Protein AF-A0A955WCM6-F1 (afdb_monomer_lite)

Radius of gyration: 16.28 Å; chains: 1; bounding box: 34×51×34 Å

Foldseek 3Di:
DKDWDAWAADPVLATFQWTFIWDWDDDPDDTDTDGDQTADGHPARFHPWDWDQLEVQKIKIAWGAGSVRHIDQWIKIWGVPDPNTYIGIDPGFDQDDWDPWRRSDQFWTWIDHNVGIDIDGHPDDDD

Structure (mmCIF, N/CA/C/O backbone):
data_AF-A0A955WCM6-F1
#
_entry.id   AF-A0A955WCM6-F1
#
loop_
_atom_site.group_PDB
_atom_site.id
_atom_site.type_symbol
_atom_site.label_atom_id
_atom_site.label_alt_id
_atom_site.label_comp_id
_atom_site.label_asym_id
_atom_site.label_entity_id
_atom_site.label_seq_id
_atom_site.pdbx_PDB_ins_code
_atom_site.Cartn_x
_atom_site.Cartn_y
_atom_site.Cartn_z
_atom_site.occupancy
_atom_site.B_iso_or_equiv
_atom_site.auth_seq_id
_atom_site.auth_comp_id
_atom_site.auth_asym_id
_atom_site.auth_atom_id
_atom_site.pdbx_PDB_model_num
ATOM 1 N N . GLY A 1 1 ? -15.019 10.119 11.088 1.00 73.50 1 GLY A N 1
ATOM 2 C CA . GLY A 1 1 ? -14.589 9.194 10.018 1.00 73.50 1 GLY A CA 1
ATOM 3 C C . GLY A 1 1 ? -13.112 8.897 10.168 1.00 73.50 1 GLY A C 1
ATOM 4 O O . GLY A 1 1 ? -12.436 9.623 10.884 1.00 73.50 1 GLY A O 1
ATOM 5 N N . GLU A 1 2 ? -12.604 7.859 9.521 1.00 78.25 2 GLU A N 1
ATOM 6 C CA . GLU A 1 2 ? -11.177 7.527 9.531 1.00 78.25 2 GLU A CA 1
ATOM 7 C C . GLU A 1 2 ? -10.662 7.437 8.098 1.00 78.25 2 GLU A C 1
ATOM 9 O O . GLU A 1 2 ? -11.358 6.934 7.219 1.00 78.25 2 GLU A O 1
ATOM 14 N N . LEU A 1 3 ? -9.459 7.953 7.876 1.00 81.81 3 LEU A N 1
ATOM 15 C CA . LEU A 1 3 ? -8.752 7.878 6.611 1.00 81.81 3 LEU A CA 1
ATOM 16 C C . LEU A 1 3 ? -7.410 7.183 6.837 1.00 81.81 3 LEU A C 1
ATOM 18 O O . LEU A 1 3 ? -6.661 7.549 7.742 1.00 81.81 3 LEU A O 1
ATOM 22 N N . LEU A 1 4 ? -7.099 6.217 5.979 1.00 84.44 4 LEU A N 1
ATOM 23 C CA . LEU A 1 4 ? -5.765 5.647 5.864 1.00 84.44 4 LEU A CA 1
ATOM 24 C C . LEU A 1 4 ? -5.074 6.288 4.657 1.00 84.44 4 LEU A C 1
ATOM 26 O O . LEU A 1 4 ? -5.586 6.237 3.539 1.00 84.44 4 LEU A O 1
ATOM 30 N N . VAL A 1 5 ? -3.931 6.919 4.890 1.00 88.19 5 VAL A N 1
ATOM 31 C CA . VAL A 1 5 ? -3.096 7.554 3.865 1.00 88.19 5 VAL A CA 1
ATOM 32 C C . VAL A 1 5 ? -1.835 6.717 3.717 1.00 88.19 5 VAL A C 1
ATOM 34 O O . VAL A 1 5 ? -1.181 6.430 4.712 1.00 88.19 5 VAL A O 1
ATOM 37 N N . ILE A 1 6 ? -1.501 6.300 2.497 1.00 90.12 6 ILE A N 1
ATOM 38 C CA . ILE A 1 6 ? -0.387 5.381 2.246 1.00 90.12 6 ILE A CA 1
ATOM 39 C C . ILE A 1 6 ? 0.519 5.943 1.154 1.00 90.12 6 ILE A C 1
ATOM 41 O O . ILE A 1 6 ? 0.068 6.206 0.038 1.00 90.12 6 ILE A O 1
ATOM 45 N N . GLY A 1 7 ? 1.803 6.081 1.474 1.00 92.06 7 GLY A N 1
ATOM 46 C CA . GLY A 1 7 ? 2.833 6.604 0.590 1.00 92.06 7 GLY A CA 1
ATOM 47 C C . GLY A 1 7 ? 2.524 8.016 0.096 1.00 92.06 7 GLY A C 1
ATOM 48 O O . GLY A 1 7 ? 2.120 8.896 0.856 1.00 92.06 7 GLY A O 1
ATOM 49 N N . GLY A 1 8 ? 2.724 8.239 -1.200 1.00 92.44 8 GLY A N 1
ATOM 50 C CA . GLY A 1 8 ? 2.498 9.521 -1.852 1.00 92.44 8 GLY A CA 1
ATOM 51 C C . GLY A 1 8 ? 3.770 10.352 -1.964 1.00 92.44 8 GLY A C 1
ATOM 52 O O . GLY 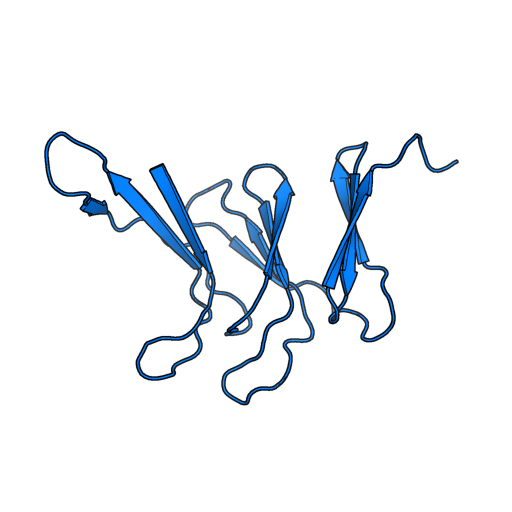A 1 8 ? 4.887 9.837 -1.924 1.00 92.44 8 GLY A O 1
ATOM 53 N N . ARG A 1 9 ? 3.594 11.655 -2.174 1.00 93.81 9 ARG A N 1
ATOM 54 C CA . ARG A 1 9 ? 4.683 12.608 -2.373 1.00 93.81 9 ARG A CA 1
ATOM 55 C C . ARG A 1 9 ? 4.367 13.903 -1.641 1.00 93.81 9 ARG A C 1
ATOM 57 O O . ARG A 1 9 ? 3.267 14.434 -1.775 1.00 93.81 9 ARG A O 1
ATOM 64 N N . THR A 1 10 ? 5.329 14.414 -0.881 1.00 93.12 10 THR A N 1
ATOM 65 C CA . THR A 1 10 ? 5.208 15.726 -0.237 1.00 93.12 10 THR A CA 1
ATOM 66 C C . THR A 1 10 ? 5.231 16.842 -1.281 1.00 93.12 10 THR A C 1
ATOM 68 O O . THR A 1 10 ? 5.721 16.660 -2.398 1.00 93.12 10 THR A O 1
ATOM 71 N N . GLN A 1 11 ? 4.777 18.040 -0.906 1.00 91.88 11 GLN A N 1
ATOM 72 C CA . GLN A 1 11 ? 4.894 19.222 -1.769 1.00 91.88 11 GLN A CA 1
ATOM 73 C C . GLN A 1 11 ? 6.355 19.507 -2.169 1.00 91.88 11 GLN A C 1
ATOM 75 O O . GLN A 1 11 ? 6.614 19.919 -3.295 1.00 91.88 11 GLN A O 1
ATOM 80 N N . GLY A 1 12 ? 7.312 19.214 -1.278 1.00 92.69 12 GLY A N 1
ATOM 81 C CA . GLY A 1 12 ? 8.753 19.327 -1.537 1.00 92.69 12 GLY A CA 1
ATOM 82 C C . GLY A 1 12 ? 9.338 18.218 -2.419 1.00 92.69 12 GLY A C 1
ATOM 83 O O . GLY A 1 12 ? 10.523 18.241 -2.728 1.00 92.69 12 GLY A O 1
ATOM 84 N N . GLY A 1 13 ? 8.530 17.243 -2.836 1.00 92.56 13 GLY A N 1
ATOM 85 C CA . GLY A 1 13 ? 8.927 16.209 -3.785 1.00 92.56 13 GLY A CA 1
ATOM 86 C C . GLY A 1 13 ? 9.454 14.910 -3.186 1.00 92.56 13 GLY A C 1
ATOM 87 O O . GLY A 1 13 ? 9.802 14.004 -3.940 1.00 92.56 13 GLY A O 1
ATOM 88 N N . VAL A 1 14 ? 9.463 14.786 -1.860 1.00 96.12 14 VAL A N 1
ATOM 89 C CA . VAL A 1 14 ? 9.876 13.556 -1.178 1.00 96.12 14 VAL A CA 1
ATOM 90 C C . VAL A 1 14 ? 8.789 12.506 -1.358 1.00 96.12 14 VAL A C 1
ATOM 92 O O . VAL A 1 14 ? 7.646 12.728 -0.959 1.00 96.12 14 VAL A O 1
ATOM 95 N N . VAL A 1 15 ? 9.140 11.375 -1.966 1.00 96.50 15 VAL A N 1
ATOM 96 C CA . VAL A 1 15 ? 8.259 10.206 -2.055 1.00 96.50 15 VAL A CA 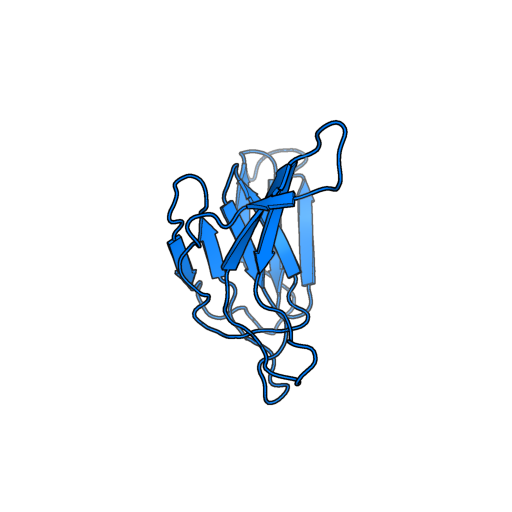1
ATOM 97 C C . VAL A 1 15 ? 8.278 9.478 -0.713 1.00 96.50 15 VAL A C 1
ATOM 99 O O . VAL A 1 15 ? 9.348 9.265 -0.150 1.00 96.50 15 VAL A O 1
ATOM 102 N N . LEU A 1 16 ? 7.100 9.126 -0.202 1.00 96.12 16 LEU A N 1
ATOM 103 C CA . LEU A 1 16 ? 6.914 8.597 1.148 1.00 96.12 16 LEU A CA 1
ATOM 104 C C . LEU A 1 16 ? 6.666 7.087 1.137 1.00 96.12 16 LEU A C 1
ATOM 106 O O . LEU A 1 16 ? 6.030 6.547 0.230 1.00 96.12 16 LEU A O 1
ATOM 110 N N . ASP A 1 17 ? 7.136 6.419 2.182 1.00 96.12 17 ASP A N 1
ATOM 111 C CA . ASP A 1 17 ? 6.783 5.056 2.593 1.00 96.12 17 ASP A CA 1
ATOM 112 C C . ASP A 1 17 ? 5.736 5.041 3.719 1.00 96.12 17 ASP A C 1
ATOM 114 O O . ASP A 1 17 ? 5.278 3.990 4.147 1.00 96.12 17 ASP A O 1
ATOM 118 N N . GLN A 1 18 ? 5.325 6.209 4.199 1.00 93.88 18 GLN A N 1
ATOM 119 C CA . GLN A 1 18 ? 4.480 6.329 5.374 1.00 93.88 18 GLN A CA 1
ATOM 120 C C . GLN A 1 18 ? 3.098 5.685 5.189 1.00 93.88 18 GLN A C 1
ATOM 122 O O . GLN A 1 18 ? 2.411 5.926 4.197 1.00 93.88 18 GLN A O 1
ATOM 127 N N . VAL A 1 19 ? 2.648 4.958 6.211 1.00 91.19 19 VAL A N 1
ATOM 128 C CA . VAL A 1 19 ? 1.243 4.595 6.413 1.00 91.19 19 VAL A CA 1
ATOM 129 C C . VAL A 1 19 ? 0.712 5.435 7.572 1.00 91.19 19 VAL A C 1
ATOM 131 O O . VAL A 1 19 ? 1.166 5.316 8.705 1.00 91.19 19 VAL A O 1
ATOM 134 N N . ALA A 1 20 ? -0.234 6.325 7.296 1.00 88.19 20 ALA A N 1
ATOM 135 C CA . ALA A 1 20 ? -0.784 7.269 8.256 1.00 88.19 20 ALA A CA 1
ATOM 136 C C . ALA A 1 20 ? -2.269 7.021 8.486 1.00 88.19 20 ALA A C 1
ATOM 138 O O . ALA A 1 20 ? -3.074 7.006 7.557 1.00 88.19 20 ALA A O 1
ATOM 139 N N . ARG A 1 21 ? -2.638 6.913 9.759 1.00 84.75 21 ARG A N 1
ATOM 140 C CA . ARG A 1 21 ? -4.029 6.900 10.194 1.00 84.75 21 ARG A CA 1
ATOM 141 C C . ARG A 1 21 ? -4.457 8.308 10.594 1.00 84.75 21 ARG A C 1
ATOM 143 O O . ARG A 1 21 ? -3.900 8.898 11.518 1.00 84.75 21 ARG A O 1
ATOM 150 N N . VAL A 1 22 ? -5.478 8.821 9.922 1.00 82.06 22 VAL A N 1
ATOM 151 C CA . VAL A 1 22 ? -6.051 10.149 10.134 1.00 82.06 22 VAL A CA 1
ATOM 152 C C . VAL A 1 22 ? -7.469 9.982 10.669 1.00 82.06 22 VAL A C 1
ATOM 154 O O . VAL A 1 22 ? -8.373 9.544 9.960 1.00 82.06 22 VAL A O 1
ATOM 157 N N . VAL A 1 23 ? -7.681 10.343 11.934 1.00 80.38 23 VAL A N 1
ATOM 158 C CA . VAL A 1 23 ? -9.020 10.341 12.535 1.00 80.38 23 VAL A CA 1
ATOM 159 C C . VAL A 1 23 ? -9.650 11.713 12.330 1.00 80.38 23 VAL A C 1
ATOM 161 O O . VAL A 1 23 ? -9.157 12.708 12.863 1.00 80.38 23 VAL A O 1
ATOM 164 N N . LEU A 1 24 ? -10.742 11.749 11.566 1.00 79.12 24 LEU A N 1
ATOM 165 C CA . LEU A 1 24 ? -11.551 12.935 11.306 1.00 79.12 24 LEU A CA 1
ATOM 166 C C . LEU A 1 24 ? -12.651 13.035 12.360 1.00 79.12 24 LEU A C 1
ATOM 168 O O . LEU A 1 24 ? -13.588 12.224 12.379 1.00 79.12 24 LEU A O 1
ATOM 172 N N . GLN A 1 25 ? -12.551 14.043 13.219 1.00 77.19 25 GLN A N 1
ATOM 173 C CA . GLN A 1 25 ? -13.605 14.380 14.167 1.00 77.19 25 GLN A CA 1
ATOM 174 C C . GLN A 1 25 ? -14.548 15.400 13.531 1.00 77.19 25 GLN A C 1
ATOM 176 O O . GLN A 1 25 ? -14.144 16.517 13.218 1.00 77.19 25 GLN A O 1
ATOM 181 N N . THR A 1 26 ? -15.804 15.009 13.333 1.00 67.31 26 THR A N 1
ATOM 182 C CA . THR A 1 26 ? -16.877 15.899 12.878 1.00 67.31 26 THR A CA 1
ATOM 183 C C . THR A 1 26 ? -17.754 16.241 14.079 1.00 67.31 26 THR A C 1
ATOM 185 O O . THR A 1 26 ? -18.621 15.456 14.457 1.00 67.31 26 THR A O 1
ATOM 188 N N . GLY A 1 27 ? -17.476 17.375 14.722 1.00 70.56 27 GLY A N 1
ATOM 189 C CA . GLY A 1 27 ? -18.353 17.997 15.721 1.00 70.56 27 GLY A CA 1
ATOM 190 C C . GLY A 1 27 ? -18.946 19.299 15.177 1.00 70.56 27 GLY A C 1
ATOM 191 O O . GLY A 1 27 ? -18.672 19.664 14.040 1.00 70.56 27 GLY A O 1
ATOM 192 N N . ALA A 1 28 ? -19.705 20.040 15.990 1.00 66.44 28 ALA A N 1
ATOM 193 C CA . ALA A 1 28 ? -20.278 21.347 15.623 1.00 66.44 28 ALA A CA 1
ATOM 194 C C . ALA A 1 28 ? -19.235 22.470 15.360 1.00 66.44 28 ALA A C 1
ATOM 196 O O . ALA A 1 28 ? -19.604 23.630 15.210 1.00 66.44 28 ALA A O 1
ATOM 197 N N . GLY A 1 29 ? -17.941 22.136 15.317 1.00 68.12 29 GLY A N 1
ATOM 198 C CA . GLY A 1 29 ? -16.827 23.028 14.990 1.00 68.12 29 GLY A CA 1
ATOM 199 C C . GLY A 1 29 ? -15.992 22.496 13.818 1.00 68.12 29 GLY A C 1
ATOM 200 O O . GLY A 1 29 ? -16.344 21.497 13.192 1.00 68.12 29 GLY A O 1
ATOM 201 N N . SER A 1 30 ? -14.875 23.164 13.517 1.00 67.88 30 SER A N 1
ATOM 202 C CA . SER A 1 30 ? -13.972 22.789 12.420 1.00 67.88 30 SER A CA 1
ATOM 203 C C . SER A 1 30 ? -13.511 21.326 12.522 1.00 67.88 30 SER A C 1
ATOM 205 O O . SER A 1 30 ? -13.198 20.870 13.626 1.00 67.88 30 SER A O 1
ATOM 207 N N . PRO A 1 31 ? -13.423 20.588 11.398 1.00 64.38 31 PRO A N 1
ATOM 208 C CA . PRO A 1 31 ? -12.928 19.218 11.408 1.00 64.38 31 PRO A CA 1
ATOM 209 C C . PRO A 1 31 ? -11.507 19.179 11.974 1.00 64.38 31 PRO A C 1
ATOM 211 O O . PRO A 1 31 ? -10.616 19.875 11.485 1.00 64.38 31 PRO A O 1
ATOM 214 N N . ALA A 1 32 ? -11.296 18.365 13.007 1.00 68.88 32 ALA A N 1
ATOM 215 C CA . ALA A 1 32 ? -9.989 18.188 13.627 1.00 68.88 32 ALA A CA 1
ATOM 216 C C . ALA A 1 32 ? -9.371 16.851 13.201 1.00 68.88 32 ALA A C 1
ATOM 218 O O . ALA A 1 32 ? -10.045 15.815 13.192 1.00 68.88 32 ALA A O 1
ATOM 219 N N . VAL A 1 33 ? -8.077 16.886 12.872 1.00 68.38 33 VAL A N 1
ATOM 220 C CA . VAL A 1 33 ? -7.248 15.696 12.663 1.00 68.38 33 VAL A CA 1
ATOM 221 C C . VAL A 1 33 ? -6.621 15.319 13.995 1.00 68.38 33 VAL A C 1
ATOM 223 O O . VAL A 1 33 ? -5.842 16.088 14.558 1.00 68.38 33 VAL A O 1
ATOM 226 N N . ARG A 1 34 ? -6.931 14.125 14.499 1.00 70.56 34 ARG A N 1
ATOM 227 C CA . ARG A 1 34 ? -6.232 13.564 15.659 1.00 70.56 34 ARG A CA 1
ATOM 228 C C . ARG A 1 34 ? -5.153 12.595 15.189 1.00 70.56 34 ARG A C 1
ATOM 230 O O . ARG A 1 34 ? -5.456 11.648 14.464 1.00 70.56 34 ARG A O 1
ATOM 237 N N . ALA A 1 35 ? -3.918 12.819 15.641 1.00 67.00 35 ALA A N 1
ATOM 238 C CA . ALA A 1 35 ? -2.825 11.874 15.450 1.00 67.00 35 ALA A CA 1
ATOM 239 C C . ALA A 1 35 ? -3.177 10.536 16.118 1.00 67.00 35 ALA A C 1
ATOM 241 O O . ALA A 1 35 ? -3.565 10.494 17.289 1.00 67.00 35 ALA A O 1
ATOM 242 N N . ALA A 1 36 ? -3.070 9.452 15.360 1.00 73.81 36 ALA A N 1
ATOM 243 C CA . ALA A 1 36 ? -3.257 8.090 15.837 1.00 73.81 36 ALA A CA 1
ATOM 244 C C . ALA A 1 36 ? -1.945 7.304 15.677 1.00 73.81 36 ALA A C 1
ATOM 246 O O . ALA A 1 36 ? -1.094 7.715 14.882 1.00 73.81 36 ALA A O 1
ATOM 247 N N . PRO A 1 37 ? -1.763 6.185 16.409 1.00 78.75 37 PRO A N 1
ATOM 248 C CA . PRO A 1 37 ? -0.641 5.288 16.164 1.00 78.75 37 PRO A CA 1
ATOM 249 C C . PRO A 1 37 ? -0.590 4.927 14.679 1.00 78.75 37 PRO A C 1
ATOM 251 O O . PRO A 1 37 ? -1.588 4.472 14.113 1.00 78.75 37 PRO A O 1
ATOM 254 N N . SER A 1 38 ? 0.550 5.200 14.052 1.00 83.12 38 SER A N 1
ATOM 255 C CA . SER A 1 38 ? 0.765 4.871 12.647 1.00 83.12 38 SER A CA 1
ATOM 256 C C . SER A 1 38 ? 1.138 3.393 12.542 1.00 83.12 38 SER A C 1
ATOM 258 O O . SER A 1 38 ? 1.884 2.908 13.398 1.00 83.12 38 SER A O 1
ATOM 260 N N . PRO A 1 39 ? 0.611 2.663 11.549 1.00 87.94 39 PRO A N 1
ATOM 261 C CA . PRO A 1 39 ? 1.155 1.366 11.177 1.00 87.94 39 PRO A CA 1
ATOM 262 C C . PRO A 1 39 ? 2.637 1.459 10.806 1.00 87.94 39 PRO A C 1
ATOM 264 O O . PRO A 1 39 ? 3.180 2.552 10.615 1.00 87.94 39 PRO A O 1
ATOM 267 N N . GLU A 1 40 ? 3.275 0.302 10.677 1.00 94.88 40 GLU A N 1
ATOM 268 C CA . GLU A 1 40 ? 4.606 0.208 10.083 1.00 94.88 40 GLU A CA 1
ATOM 269 C C . GLU A 1 40 ? 4.661 0.904 8.706 1.00 94.88 40 GLU A C 1
ATOM 271 O O . GLU A 1 40 ? 3.659 0.934 7.979 1.00 94.88 40 GLU A O 1
ATOM 276 N N . PRO A 1 41 ? 5.809 1.497 8.334 1.00 94.94 41 PRO A N 1
ATOM 277 C CA . PRO A 1 41 ? 5.984 2.055 7.003 1.00 94.94 41 PRO A CA 1
ATOM 278 C C . PRO A 1 41 ? 6.027 0.944 5.949 1.00 94.94 41 PRO A C 1
ATOM 280 O O . PRO A 1 41 ? 6.315 -0.218 6.231 1.00 94.94 41 PRO A O 1
ATOM 283 N N . LEU A 1 42 ? 5.786 1.332 4.703 1.00 94.25 42 LEU A N 1
ATOM 284 C CA . LEU A 1 42 ? 6.066 0.501 3.545 1.00 94.25 42 LEU A CA 1
ATOM 285 C C . LEU A 1 42 ? 7.563 0.174 3.461 1.00 94.25 42 LEU A C 1
ATOM 287 O O . LEU A 1 42 ? 8.428 0.986 3.776 1.00 94.25 42 LEU A O 1
ATOM 291 N N . PHE A 1 43 ? 7.882 -0.988 2.912 1.00 94.75 43 PHE A N 1
ATOM 292 C CA . PHE A 1 43 ? 9.240 -1.379 2.540 1.00 94.75 43 PHE A CA 1
ATOM 293 C C . PHE A 1 43 ? 9.773 -0.563 1.363 1.00 94.75 43 PHE A C 1
ATOM 295 O O . PHE A 1 43 ? 10.977 -0.541 1.104 1.00 94.75 43 PHE A O 1
ATOM 302 N N . SER A 1 44 ? 8.892 0.046 0.571 1.00 91.56 44 SER A N 1
ATOM 303 C CA . SER A 1 44 ? 9.281 0.880 -0.560 1.00 91.56 44 SER A CA 1
ATOM 304 C C . SER A 1 44 ? 8.429 2.135 -0.633 1.00 91.56 44 SER A C 1
ATOM 306 O O . SER A 1 44 ? 7.231 2.072 -0.927 1.00 91.56 44 SER A O 1
ATOM 308 N N . ALA A 1 45 ? 9.089 3.281 -0.446 1.00 95.50 45 ALA A N 1
ATOM 309 C CA . ALA A 1 45 ? 8.500 4.587 -0.688 1.00 95.50 45 ALA A CA 1
ATOM 310 C C . ALA A 1 45 ? 7.965 4.662 -2.120 1.00 95.50 45 ALA A C 1
ATOM 312 O O . ALA A 1 45 ? 8.684 4.374 -3.085 1.00 95.50 45 ALA A O 1
ATOM 313 N N . ARG A 1 46 ? 6.691 5.033 -2.261 1.00 95.25 46 ARG A N 1
ATOM 314 C CA . ARG A 1 46 ? 5.995 4.989 -3.548 1.00 95.25 46 ARG A CA 1
ATOM 315 C C . ARG A 1 46 ? 4.990 6.120 -3.707 1.00 95.25 46 ARG A C 1
ATOM 317 O O . ARG A 1 46 ? 4.207 6.410 -2.808 1.00 95.25 46 ARG A O 1
ATOM 324 N N . GLN A 1 47 ? 4.971 6.716 -4.894 1.00 93.69 47 GLN A N 1
ATOM 325 C CA . GLN A 1 47 ? 3.949 7.667 -5.338 1.00 93.69 47 GLN A CA 1
ATOM 326 C C . GLN A 1 47 ? 3.116 7.060 -6.470 1.00 93.69 47 GLN A C 1
ATOM 328 O O . GLN A 1 47 ? 3.595 6.194 -7.202 1.00 93.69 47 GLN A O 1
ATOM 333 N N . GLY A 1 48 ? 1.869 7.513 -6.623 1.00 89.38 48 GLY A N 1
ATOM 334 C CA . GLY A 1 48 ? 0.971 7.010 -7.672 1.00 89.38 48 GLY A CA 1
ATOM 335 C C . GLY A 1 48 ? 0.616 5.525 -7.528 1.00 89.38 48 GLY A C 1
ATOM 336 O O . GLY A 1 48 ? 0.224 4.888 -8.502 1.00 89.38 48 GLY A O 1
ATOM 337 N N . ALA A 1 49 ? 0.794 4.964 -6.330 1.00 88.19 49 ALA A N 1
ATOM 338 C CA . ALA A 1 49 ? 0.397 3.601 -6.023 1.00 88.19 49 ALA A CA 1
ATOM 339 C C . ALA A 1 49 ? -1.129 3.472 -5.982 1.00 88.19 49 ALA A C 1
ATOM 341 O O . ALA A 1 49 ? -1.858 4.453 -5.820 1.00 88.19 49 ALA A O 1
ATOM 342 N N . ARG A 1 50 ? -1.611 2.238 -6.103 1.00 86.12 50 ARG A N 1
ATOM 343 C CA . ARG A 1 50 ? -3.021 1.895 -5.923 1.00 86.12 50 ARG A CA 1
ATOM 344 C C . ARG A 1 50 ? -3.172 1.039 -4.671 1.00 86.12 50 ARG A C 1
ATOM 346 O O . ARG A 1 50 ? -2.267 0.284 -4.322 1.00 86.12 50 ARG A O 1
ATOM 353 N N . ALA A 1 51 ? -4.331 1.143 -4.031 1.00 82.75 51 ALA A N 1
ATOM 354 C CA . ALA A 1 51 ? -4.716 0.296 -2.913 1.00 82.75 51 ALA A CA 1
ATOM 355 C C . ALA A 1 51 ? -5.972 -0.494 -3.285 1.00 82.75 51 ALA A C 1
ATOM 357 O O . ALA A 1 51 ? -6.894 0.028 -3.913 1.00 82.75 51 ALA A O 1
ATOM 358 N N . SER A 1 52 ? -6.009 -1.768 -2.925 1.00 81.56 52 SER A N 1
ATOM 359 C CA . SER A 1 52 ? -7.187 -2.615 -3.073 1.00 81.56 52 SER A CA 1
ATOM 360 C C . SER A 1 52 ? -7.506 -3.267 -1.743 1.00 81.56 52 SER A C 1
ATOM 362 O O . SER A 1 52 ? -6.630 -3.820 -1.089 1.00 81.56 52 SER A O 1
ATOM 364 N N . TRP A 1 53 ? -8.770 -3.178 -1.345 1.00 79.00 53 TRP A N 1
ATOM 365 C CA . TRP A 1 53 ? -9.286 -3.896 -0.188 1.00 79.00 53 TRP A CA 1
ATOM 366 C C . TRP A 1 53 ? -9.274 -5.400 -0.482 1.00 79.00 53 TRP A C 1
ATOM 368 O O . TRP A 1 53 ? -9.797 -5.810 -1.526 1.00 79.00 53 TRP A O 1
ATOM 378 N N . VAL A 1 54 ? -8.626 -6.167 0.398 1.00 78.44 54 VAL A N 1
ATOM 379 C CA . VAL A 1 54 ? -8.493 -7.632 0.309 1.00 78.44 54 VAL A CA 1
ATOM 380 C C . VAL A 1 54 ? -9.419 -8.310 1.308 1.00 78.44 54 VAL A C 1
ATOM 382 O O . VAL A 1 54 ? -10.075 -9.274 0.958 1.00 78.44 54 VAL A O 1
ATOM 385 N N . ALA A 1 55 ? -9.469 -7.806 2.537 1.00 80.31 55 ALA A N 1
ATOM 386 C CA . ALA A 1 55 ? -10.359 -8.270 3.594 1.00 80.31 55 ALA A CA 1
ATOM 387 C C . ALA A 1 55 ? -10.535 -7.145 4.620 1.00 80.31 55 ALA A C 1
ATOM 389 O O . ALA A 1 55 ? -9.851 -6.120 4.545 1.00 80.31 55 ALA A O 1
ATOM 390 N N . ASP A 1 56 ? -11.419 -7.326 5.600 1.00 82.38 56 ASP A N 1
ATOM 391 C CA . ASP A 1 56 ? -11.634 -6.348 6.668 1.00 82.38 56 ASP A CA 1
ATOM 392 C C . ASP A 1 56 ? -10.315 -5.941 7.341 1.00 82.38 56 ASP A C 1
ATOM 394 O O . ASP A 1 56 ? -9.636 -6.747 7.974 1.00 82.38 56 ASP A O 1
ATOM 398 N N . GLY A 1 57 ? -9.940 -4.669 7.175 1.00 85.62 57 GLY A N 1
ATOM 399 C CA . GLY A 1 57 ? -8.697 -4.112 7.709 1.00 85.62 57 GLY A CA 1
ATOM 400 C C . GLY A 1 57 ? -7.414 -4.543 6.990 1.00 85.62 57 GLY A C 1
ATOM 401 O O . GLY A 1 57 ? -6.342 -4.199 7.473 1.00 85.62 57 GLY A O 1
ATOM 402 N N . ILE A 1 58 ? -7.485 -5.243 5.853 1.00 88.12 58 ILE A N 1
ATOM 403 C CA . ILE A 1 58 ? -6.318 -5.664 5.064 1.00 88.12 58 ILE A CA 1
ATOM 404 C C . ILE A 1 58 ? -6.379 -5.062 3.658 1.00 88.12 58 ILE A C 1
ATOM 406 O O . ILE A 1 58 ? -7.330 -5.272 2.897 1.00 88.12 58 ILE A O 1
ATOM 410 N N . TYR A 1 59 ? -5.319 -4.348 3.288 1.00 87.25 59 TYR A N 1
ATOM 411 C CA . TYR A 1 59 ? -5.188 -3.678 1.999 1.00 87.25 59 TYR A CA 1
ATOM 412 C C . TYR A 1 59 ? -3.948 -4.164 1.259 1.00 87.25 59 TYR A C 1
ATOM 414 O O . TYR A 1 59 ? -2.863 -4.230 1.825 1.00 87.25 59 TYR A O 1
ATOM 422 N N . LEU A 1 60 ? -4.087 -4.443 -0.033 1.00 87.25 60 LEU A N 1
ATOM 423 C CA . LEU A 1 60 ? -2.958 -4.645 -0.927 1.00 87.25 60 LEU A CA 1
ATOM 424 C C . LEU A 1 60 ? -2.591 -3.316 -1.578 1.00 87.25 60 LEU A C 1
ATOM 426 O O . LEU A 1 60 ? -3.398 -2.724 -2.299 1.00 87.25 60 LEU A O 1
ATOM 430 N N . VAL A 1 61 ? -1.359 -2.878 -1.370 1.00 88.81 61 VAL A N 1
ATOM 431 C CA . VAL A 1 61 ? -0.785 -1.676 -1.971 1.00 88.81 61 VAL A CA 1
ATOM 432 C C . VAL A 1 61 ? 0.183 -2.100 -3.062 1.00 88.81 61 VAL A C 1
ATOM 434 O O . VAL A 1 61 ? 1.091 -2.886 -2.816 1.00 88.81 61 VAL A O 1
ATOM 437 N N . TYR A 1 62 ? 0.007 -1.608 -4.283 1.00 86.88 62 TYR A N 1
ATOM 438 C CA . TYR A 1 62 ? 0.778 -2.083 -5.432 1.00 86.88 62 TYR A CA 1
ATOM 439 C C . TYR A 1 62 ? 1.048 -0.982 -6.456 1.00 86.88 62 TYR A C 1
ATOM 441 O O . TYR A 1 62 ? 0.404 0.073 -6.474 1.00 86.88 62 TYR A O 1
ATOM 449 N N . GLY A 1 63 ? 2.030 -1.251 -7.319 1.00 86.00 63 GLY A N 1
ATOM 450 C CA . GLY A 1 63 ? 2.483 -0.324 -8.347 1.00 86.00 63 GLY A CA 1
ATOM 451 C C . GLY A 1 63 ? 3.057 0.967 -7.764 1.00 86.00 63 GLY A C 1
ATOM 452 O O . GLY A 1 63 ? 3.585 0.992 -6.646 1.00 86.00 63 GLY A O 1
ATOM 453 N N . GLY A 1 64 ? 2.929 2.038 -8.545 1.00 90.38 64 GLY A N 1
ATOM 454 C CA . GLY A 1 64 ? 3.566 3.320 -8.273 1.00 90.38 64 GLY A CA 1
ATOM 455 C C . GLY A 1 64 ? 5.053 3.320 -8.620 1.00 90.38 64 GLY A C 1
ATOM 456 O O . GLY A 1 64 ? 5.606 2.333 -9.112 1.00 90.38 64 GLY A O 1
ATOM 457 N N . THR A 1 65 ? 5.701 4.449 -8.359 1.00 92.94 65 THR A N 1
ATOM 458 C CA . THR A 1 65 ? 7.136 4.640 -8.595 1.00 92.94 65 THR A CA 1
ATOM 459 C C . THR A 1 65 ? 7.833 5.127 -7.338 1.00 92.94 65 THR A C 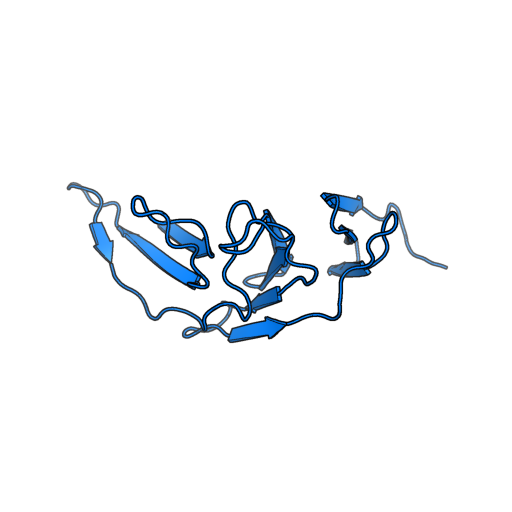1
ATOM 461 O O . THR A 1 65 ? 7.240 5.859 -6.543 1.00 92.94 65 THR A O 1
ATOM 464 N N . ASN A 1 66 ? 9.109 4.789 -7.191 1.00 94.62 66 ASN A N 1
ATOM 465 C CA . ASN A 1 66 ? 9.958 5.374 -6.159 1.00 94.62 66 ASN A CA 1
ATOM 466 C C . ASN A 1 66 ? 10.388 6.815 -6.519 1.00 94.62 66 ASN A C 1
ATOM 468 O O . ASN A 1 66 ? 9.966 7.376 -7.535 1.00 94.62 66 ASN A O 1
ATOM 472 N N . ALA A 1 67 ? 11.247 7.412 -5.688 1.00 95.44 67 ALA A N 1
ATOM 473 C CA . ALA A 1 67 ? 11.769 8.768 -5.888 1.00 95.44 67 ALA A CA 1
ATOM 474 C C . ALA A 1 67 ? 12.535 8.960 -7.213 1.00 95.44 67 ALA A C 1
ATOM 476 O O . ALA A 1 67 ? 12.540 10.060 -7.758 1.00 95.44 67 ALA A O 1
ATOM 477 N N . SER A 1 68 ? 13.136 7.899 -7.758 1.00 95.19 68 SER A N 1
ATOM 478 C CA . SER A 1 68 ? 13.854 7.913 -9.040 1.00 95.19 68 SER A CA 1
ATOM 479 C C . SER A 1 68 ? 12.943 7.669 -10.250 1.00 95.19 68 SER A C 1
ATOM 481 O O . SER A 1 68 ? 13.437 7.558 -11.368 1.00 95.19 68 SER A O 1
ATOM 483 N N . GLY A 1 69 ? 11.627 7.542 -10.050 1.00 92.62 69 GLY A N 1
ATOM 484 C CA . GLY A 1 69 ? 10.674 7.227 -11.118 1.00 92.62 69 GLY A CA 1
ATOM 485 C C . GLY A 1 69 ? 10.674 5.756 -11.543 1.00 92.62 69 GLY A C 1
ATOM 486 O O . GLY A 1 69 ? 9.977 5.396 -12.489 1.00 92.62 69 GLY A O 1
ATOM 487 N N . VAL A 1 70 ? 11.411 4.889 -10.844 1.00 92.50 70 VAL A N 1
ATOM 488 C CA . VAL A 1 70 ? 11.451 3.454 -11.145 1.00 92.50 70 VAL A CA 1
ATOM 489 C C . VAL A 1 70 ? 10.174 2.794 -10.611 1.00 92.50 70 VAL A C 1
ATOM 491 O O . VAL A 1 70 ? 9.827 3.030 -9.446 1.00 92.50 70 VAL A O 1
ATOM 494 N N . PRO A 1 71 ? 9.469 1.972 -11.417 1.00 90.19 71 PRO A N 1
ATOM 495 C CA . PRO A 1 71 ? 8.297 1.234 -10.960 1.00 90.19 71 PRO A CA 1
ATOM 496 C C . PRO A 1 71 ? 8.623 0.347 -9.763 1.00 90.19 71 PRO A C 1
ATOM 498 O O . PRO A 1 71 ? 9.643 -0.340 -9.760 1.00 90.19 71 PRO A O 1
ATOM 501 N N . VAL A 1 72 ? 7.749 0.329 -8.757 1.00 89.31 72 VAL A N 1
ATOM 502 C CA . VAL A 1 72 ? 7.925 -0.563 -7.609 1.00 89.31 72 VAL A CA 1
ATOM 503 C C . VAL A 1 72 ? 7.410 -1.956 -7.984 1.00 8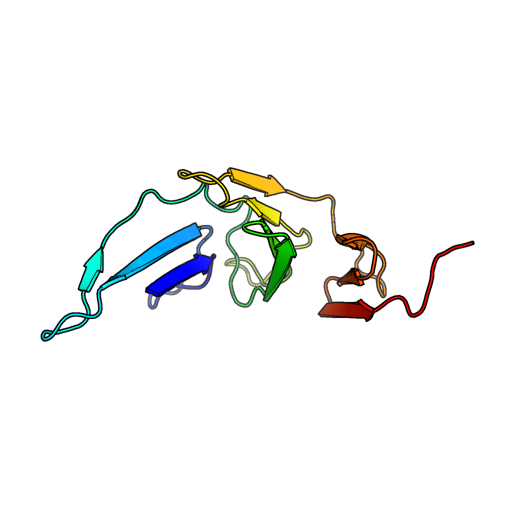9.31 72 VAL A C 1
ATOM 505 O O . VAL A 1 72 ? 6.200 -2.132 -8.145 1.00 89.31 72 VAL A O 1
ATOM 508 N N . PRO A 1 73 ? 8.289 -2.969 -8.111 1.00 84.50 73 PRO A N 1
ATOM 509 C CA . PRO A 1 73 ? 7.937 -4.254 -8.715 1.00 84.50 73 PRO A CA 1
ATOM 510 C C . PRO A 1 73 ? 7.255 -5.203 -7.724 1.00 84.50 73 PRO A C 1
ATOM 512 O O . PRO A 1 73 ? 7.188 -6.401 -7.960 1.00 84.50 73 PRO A O 1
ATOM 515 N N . ARG A 1 74 ? 6.813 -4.709 -6.568 1.00 85.06 74 ARG A N 1
ATOM 516 C CA . ARG A 1 74 ? 6.309 -5.522 -5.464 1.00 85.06 74 ARG A CA 1
ATOM 517 C C . ARG A 1 74 ? 5.087 -4.863 -4.835 1.00 85.06 74 ARG A C 1
ATOM 519 O O . ARG A 1 74 ? 5.075 -3.646 -4.607 1.00 85.06 74 ARG A O 1
ATOM 526 N N . ALA A 1 75 ? 4.082 -5.678 -4.529 1.00 87.50 75 ALA A N 1
ATOM 527 C CA . ALA A 1 75 ? 2.958 -5.267 -3.701 1.00 87.50 75 ALA A CA 1
ATOM 528 C C . ALA A 1 75 ? 3.262 -5.470 -2.211 1.00 87.50 75 ALA A C 1
ATOM 530 O O . ALA A 1 75 ? 4.112 -6.279 -1.837 1.00 87.50 75 ALA A O 1
ATOM 531 N N . GLU A 1 76 ? 2.549 -4.765 -1.353 1.00 90.94 76 GLU A N 1
ATOM 532 C CA . GLU A 1 76 ? 2.684 -4.854 0.095 1.00 90.94 76 GLU A CA 1
ATOM 533 C C . GLU A 1 76 ? 1.297 -5.023 0.710 1.00 90.94 76 GLU A C 1
ATOM 535 O O . GLU A 1 76 ? 0.350 -4.344 0.311 1.00 90.94 76 GLU A O 1
ATOM 540 N N . LEU A 1 77 ? 1.169 -5.961 1.643 1.00 91.69 77 LEU A N 1
ATOM 541 C CA . LEU A 1 77 ? -0.030 -6.142 2.448 1.00 91.69 77 LEU A CA 1
ATOM 542 C C . LEU A 1 77 ? 0.072 -5.231 3.665 1.00 91.69 77 LEU A C 1
ATOM 544 O O . LEU A 1 77 ? 1.022 -5.325 4.435 1.00 91.69 77 LEU A O 1
ATOM 548 N N . VAL A 1 78 ? -0.915 -4.363 3.825 1.00 91.25 78 VAL A N 1
ATOM 549 C CA . VAL A 1 78 ? -1.064 -3.457 4.960 1.00 91.25 78 VAL A CA 1
ATOM 550 C C . VAL A 1 78 ? -2.218 -3.975 5.809 1.00 91.25 78 VAL A C 1
ATOM 552 O O . VAL A 1 78 ? -3.367 -3.956 5.365 1.00 91.25 78 VAL A O 1
ATOM 555 N N . ASP A 1 79 ? -1.908 -4.447 7.013 1.00 91.56 79 ASP A N 1
ATOM 556 C CA . ASP A 1 79 ? -2.874 -4.959 7.985 1.00 91.56 79 ASP A CA 1
ATOM 557 C C . ASP A 1 79 ? -3.067 -3.940 9.113 1.00 91.56 79 ASP A C 1
ATOM 559 O O . ASP A 1 79 ? -2.150 -3.638 9.875 1.00 91.56 79 ASP A O 1
ATOM 563 N N . VAL A 1 80 ? -4.277 -3.398 9.203 1.00 90.06 80 VAL A N 1
ATOM 564 C CA . VAL A 1 80 ? -4.702 -2.398 10.190 1.00 90.06 80 VAL A CA 1
ATOM 565 C C . VAL A 1 80 ? -5.849 -2.907 11.063 1.00 90.06 80 VAL A C 1
ATOM 567 O O . VAL A 1 80 ? -6.598 -2.116 11.636 1.00 90.06 80 VAL A O 1
ATOM 570 N N . ARG A 1 81 ? -6.006 -4.232 11.183 1.00 89.75 81 ARG A N 1
ATOM 571 C CA . ARG A 1 81 ? -6.984 -4.840 12.105 1.00 89.75 81 ARG A CA 1
ATOM 572 C C . ARG A 1 81 ? -6.644 -4.560 13.571 1.00 89.75 81 ARG A C 1
ATOM 574 O O . ARG A 1 81 ? -7.535 -4.515 14.415 1.00 89.75 81 ARG A O 1
ATOM 581 N N . SER A 1 82 ? -5.366 -4.329 13.863 1.00 87.00 82 SER A N 1
ATOM 582 C CA . SER A 1 82 ? -4.853 -3.844 15.146 1.00 87.00 82 SER A CA 1
ATOM 583 C C . SER A 1 82 ? -4.008 -2.587 14.952 1.00 87.00 82 SER A C 1
ATOM 585 O O . SER A 1 82 ? -3.455 -2.368 13.877 1.00 87.00 82 SER A O 1
ATOM 587 N N . PHE A 1 83 ? -3.883 -1.771 16.003 1.00 82.94 83 PHE A N 1
ATOM 588 C CA . PHE A 1 83 ? -3.020 -0.589 15.996 1.00 82.94 83 PHE A CA 1
ATOM 589 C C . PHE A 1 83 ? -1.951 -0.668 17.099 1.00 82.94 83 PHE A C 1
ATOM 591 O O . PHE A 1 83 ? -2.325 -0.848 18.261 1.00 82.94 83 PHE A O 1
ATOM 598 N N . PRO A 1 84 ? -0.654 -0.481 16.770 1.00 86.69 84 PRO A N 1
ATOM 599 C CA . PRO A 1 84 ? -0.122 -0.193 15.430 1.00 86.69 84 PRO A CA 1
ATOM 600 C C . PRO A 1 84 ? -0.299 -1.383 14.465 1.00 86.69 84 PRO A C 1
ATOM 602 O O . PRO A 1 84 ? -0.230 -2.537 14.880 1.00 86.69 84 PRO A O 1
ATOM 605 N N . GLY A 1 85 ? -0.622 -1.080 13.204 1.00 89.88 85 GLY A N 1
ATOM 606 C CA . GLY A 1 85 ? -0.780 -2.081 12.144 1.00 89.88 85 GLY A CA 1
ATOM 607 C C . GLY A 1 85 ? 0.568 -2.544 11.591 1.00 89.88 85 GLY A C 1
ATOM 608 O O . GLY A 1 85 ? 1.583 -1.887 11.826 1.00 89.88 85 GLY A O 1
ATOM 609 N N . SER A 1 86 ? 0.573 -3.638 10.835 1.00 94.06 86 SER A N 1
ATOM 610 C CA . SER A 1 86 ? 1.782 -4.242 10.259 1.00 94.06 86 SER A CA 1
ATOM 611 C C . SER A 1 86 ? 1.812 -4.142 8.739 1.00 94.06 86 SER A C 1
ATOM 613 O O . SER A 1 86 ? 0.760 -4.161 8.090 1.00 94.06 86 SER A O 1
ATOM 615 N N . VAL A 1 87 ? 3.015 -4.126 8.167 1.00 93.69 87 VAL A N 1
ATOM 616 C CA . VAL A 1 87 ? 3.214 -4.199 6.717 1.00 93.69 87 VAL A CA 1
ATOM 617 C C . VAL A 1 87 ? 4.038 -5.430 6.364 1.00 93.69 87 VAL A C 1
ATOM 619 O O . VAL A 1 87 ? 5.056 -5.715 6.984 1.00 93.69 87 VAL A O 1
ATOM 622 N N . ALA A 1 88 ? 3.610 -6.166 5.339 1.00 92.12 88 ALA A N 1
ATOM 623 C CA . ALA A 1 88 ? 4.329 -7.327 4.831 1.00 92.12 88 ALA A CA 1
ATOM 624 C C . ALA A 1 88 ? 4.580 -7.204 3.317 1.00 92.12 88 ALA A C 1
ATOM 626 O O . ALA A 1 88 ? 3.642 -6.974 2.547 1.00 92.12 88 ALA A O 1
ATOM 627 N N . PRO A 1 89 ? 5.824 -7.395 2.845 1.00 86.69 89 PRO A N 1
ATOM 628 C CA . PRO A 1 89 ? 6.126 -7.396 1.426 1.00 86.69 89 PRO A CA 1
ATOM 629 C C . PRO A 1 89 ? 5.635 -8.699 0.783 1.00 86.69 89 PRO A C 1
ATOM 631 O O . PRO A 1 89 ? 5.803 -9.782 1.337 1.00 86.69 89 PRO A O 1
ATOM 634 N N . THR A 1 90 ? 5.081 -8.614 -0.425 1.00 80.12 90 THR A N 1
ATOM 635 C CA . THR A 1 90 ? 4.812 -9.803 -1.254 1.00 80.12 90 THR A CA 1
ATOM 636 C C . THR A 1 90 ? 6.061 -10.234 -2.039 1.00 80.12 90 THR A C 1
ATOM 638 O O . THR A 1 90 ? 7.120 -9.604 -1.964 1.00 80.12 90 THR A O 1
ATOM 641 N N . GLY A 1 91 ? 5.957 -11.308 -2.829 1.00 76.56 91 GLY A N 1
ATOM 642 C CA . GLY A 1 91 ? 6.940 -11.612 -3.875 1.00 76.56 91 GLY A CA 1
ATOM 643 C C . GLY A 1 91 ? 7.016 -10.512 -4.948 1.00 76.56 91 GLY A C 1
ATOM 644 O O . GLY A 1 91 ? 6.250 -9.550 -4.938 1.00 76.56 91 GLY A O 1
ATOM 645 N N . GLN A 1 92 ? 7.960 -10.621 -5.886 1.00 78.31 92 GLN A N 1
ATOM 646 C CA . GLN A 1 92 ? 7.943 -9.727 -7.049 1.00 78.31 92 GLN A CA 1
ATOM 647 C C . GLN A 1 92 ? 6.667 -9.965 -7.866 1.00 78.31 92 GLN A C 1
ATOM 649 O O . GLN A 1 92 ? 6.293 -11.108 -8.124 1.00 78.31 92 GLN A O 1
ATOM 654 N N . LEU A 1 93 ? 6.003 -8.881 -8.259 1.00 67.81 93 LEU A N 1
ATOM 655 C CA . LEU A 1 93 ? 4.881 -8.931 -9.181 1.00 67.81 93 LEU A CA 1
ATOM 656 C C . LEU A 1 93 ? 5.417 -9.277 -10.576 1.00 67.81 93 LEU A C 1
ATOM 658 O O . LEU A 1 93 ? 6.380 -8.645 -11.023 1.00 67.81 93 LEU A O 1
ATOM 662 N N . PRO A 1 94 ? 4.807 -10.240 -11.282 1.00 63.72 94 PRO A N 1
ATOM 663 C CA . PRO A 1 94 ? 5.167 -10.512 -12.663 1.00 63.72 94 PRO A CA 1
ATOM 664 C C . PRO A 1 94 ? 4.926 -9.268 -13.533 1.00 63.72 94 PRO A C 1
ATOM 666 O O . PRO A 1 94 ? 3.951 -8.532 -13.360 1.00 63.72 94 PRO A O 1
ATOM 669 N N . THR A 1 95 ? 5.847 -9.026 -14.467 1.00 58.00 95 THR A N 1
ATOM 670 C CA . THR A 1 95 ? 5.767 -7.942 -15.460 1.00 58.00 95 THR A CA 1
ATOM 671 C C . THR A 1 95 ? 4.920 -8.315 -16.681 1.00 58.00 95 THR A C 1
ATOM 673 O O . THR A 1 95 ? 4.604 -7.438 -17.478 1.00 58.00 95 THR A O 1
ATOM 676 N N . ALA A 1 96 ? 4.546 -9.592 -16.817 1.00 50.88 96 ALA A N 1
ATOM 677 C CA . ALA A 1 96 ? 3.619 -10.101 -17.826 1.00 50.88 96 ALA A CA 1
ATOM 678 C C . ALA A 1 96 ? 2.156 -10.053 -17.331 1.00 50.88 96 ALA A C 1
ATOM 680 O O . ALA A 1 96 ? 1.912 -10.062 -16.120 1.00 50.88 96 ALA A O 1
ATOM 681 N N . ASP A 1 97 ? 1.199 -10.005 -18.267 1.00 47.78 97 ASP A N 1
ATOM 682 C CA . ASP A 1 97 ? -0.253 -10.008 -18.006 1.00 47.78 97 ASP A CA 1
ATOM 683 C C . ASP A 1 97 ? -0.665 -11.137 -17.027 1.00 47.78 97 ASP A C 1
ATOM 685 O O . ASP A 1 97 ? -0.093 -12.228 -17.061 1.00 47.78 97 ASP A O 1
ATOM 689 N N . PRO A 1 98 ? -1.580 -10.867 -16.072 1.00 55.44 98 PRO A N 1
ATOM 690 C CA . PRO A 1 98 ? -1.367 -11.184 -14.663 1.00 55.44 98 PRO A CA 1
ATOM 691 C C . PRO A 1 98 ? -1.650 -12.635 -14.294 1.00 55.44 98 PRO A C 1
ATOM 693 O O . PRO A 1 98 ? -2.654 -13.193 -14.729 1.00 55.44 98 PRO A O 1
ATOM 696 N N . LEU A 1 99 ? -0.932 -13.129 -13.276 1.00 47.09 99 LEU A N 1
ATOM 697 C CA . LEU A 1 99 ? -1.607 -13.829 -12.181 1.00 47.09 99 LEU A CA 1
ATOM 698 C C . LEU A 1 99 ? -0.821 -13.764 -10.855 1.00 47.09 99 LEU A C 1
ATOM 700 O O . LEU A 1 99 ? 0.048 -14.584 -10.579 1.00 47.09 99 LEU A O 1
ATOM 704 N N . VAL A 1 100 ? -1.179 -12.821 -9.984 1.00 50.91 100 VAL A N 1
ATOM 705 C CA . VAL A 1 100 ? -1.224 -13.102 -8.540 1.00 50.91 100 VAL A CA 1
ATOM 706 C C . VAL A 1 100 ? -2.696 -13.056 -8.179 1.00 50.91 100 VAL A C 1
ATOM 708 O O . VAL A 1 100 ? -3.263 -11.968 -8.173 1.00 50.91 100 VAL A O 1
ATOM 711 N N . VAL A 1 101 ? -3.308 -14.224 -7.976 1.00 52.22 101 VAL A N 1
ATOM 712 C CA . VAL A 1 101 ? -4.679 -14.370 -7.472 1.00 52.22 101 VAL A CA 1
ATOM 713 C C . VAL A 1 101 ? -4.611 -14.358 -5.954 1.00 52.22 101 VAL A C 1
ATOM 715 O O . VAL A 1 101 ? -4.083 -15.289 -5.349 1.00 52.22 101 VAL A O 1
ATOM 718 N N . LEU A 1 102 ? -5.129 -13.299 -5.339 1.00 54.88 102 LEU A N 1
ATOM 719 C CA . LEU A 1 102 ? -5.429 -13.317 -3.911 1.00 54.88 102 LEU A CA 1
ATOM 720 C C . LEU A 1 102 ? -6.903 -13.698 -3.743 1.00 54.88 102 LEU A C 1
ATOM 722 O O . LEU A 1 102 ? -7.751 -13.016 -4.334 1.00 54.88 102 LEU A O 1
ATOM 726 N N . PRO A 1 103 ? -7.229 -14.751 -2.975 1.00 52.84 103 PRO A N 1
ATOM 727 C CA . PRO A 1 103 ? -8.594 -14.931 -2.508 1.00 52.84 103 PRO A CA 1
ATOM 728 C C . PRO A 1 103 ? -8.945 -13.736 -1.610 1.00 52.84 103 PRO A C 1
ATOM 730 O O . PRO A 1 103 ? -8.236 -13.450 -0.646 1.00 52.84 103 PRO A O 1
ATOM 733 N N . ILE A 1 104 ? -9.988 -12.997 -1.985 1.00 56.41 104 ILE A N 1
ATOM 734 C CA . ILE A 1 104 ? -10.578 -11.918 -1.175 1.00 56.41 104 ILE A CA 1
ATOM 735 C C . ILE A 1 104 ? -11.589 -12.546 -0.195 1.00 56.41 104 ILE A C 1
ATOM 737 O O . ILE A 1 104 ? -11.640 -12.174 0.972 1.00 56.41 104 ILE A O 1
ATOM 741 N N . ASP A 1 105 ? -12.335 -13.550 -0.669 1.00 56.59 105 ASP A N 1
ATOM 742 C CA . ASP A 1 105 ? -13.265 -14.424 0.058 1.00 56.59 105 ASP A CA 1
ATOM 743 C C . ASP A 1 105 ? -13.567 -15.679 -0.805 1.00 56.59 105 ASP A C 1
ATOM 745 O O . ASP A 1 105 ? -12.940 -15.876 -1.852 1.00 56.59 105 ASP A O 1
ATOM 749 N N . ASP A 1 106 ? -14.530 -16.522 -0.408 1.00 54.00 106 ASP A N 1
ATOM 750 C CA . ASP A 1 106 ? -14.966 -17.712 -1.172 1.00 54.00 106 ASP A CA 1
ATOM 751 C C . ASP A 1 106 ? -15.538 -17.386 -2.576 1.00 54.00 106 ASP A C 1
ATOM 753 O O . ASP A 1 106 ? -15.856 -18.290 -3.356 1.00 54.00 106 ASP A O 1
ATOM 757 N N . HIS A 1 107 ? -15.696 -16.103 -2.925 1.00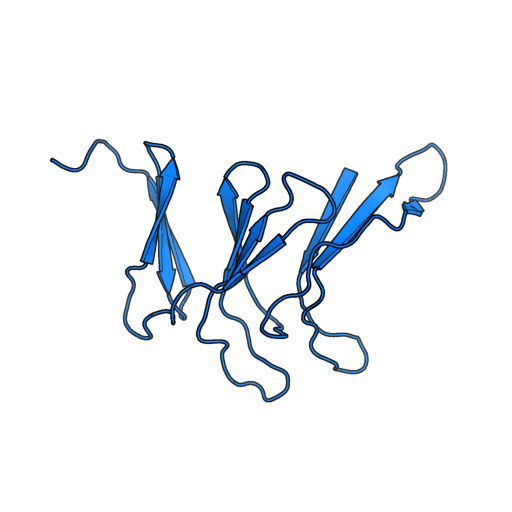 44.38 107 HIS A N 1
ATOM 758 C CA . HIS A 1 107 ? -16.430 -15.647 -4.104 1.00 44.38 107 HIS A CA 1
ATOM 759 C C . HIS A 1 107 ? -15.655 -14.679 -5.012 1.00 44.38 107 HIS A C 1
ATOM 761 O O . HIS A 1 107 ? -16.038 -14.515 -6.177 1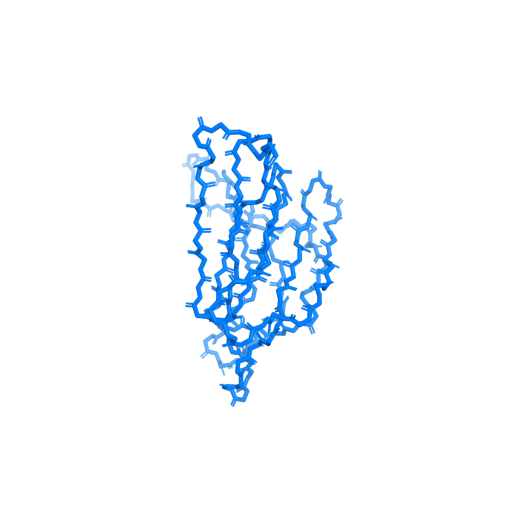.00 44.38 107 HIS A O 1
ATOM 767 N N . ALA A 1 108 ? -14.560 -14.072 -4.550 1.00 52.84 108 ALA A N 1
ATOM 768 C CA . ALA A 1 108 ? -13.812 -13.072 -5.304 1.00 52.84 108 ALA A CA 1
ATOM 769 C C . ALA A 1 108 ? -12.301 -13.335 -5.339 1.00 52.84 108 ALA A C 1
ATOM 771 O O . ALA A 1 108 ? -11.643 -13.587 -4.329 1.00 52.84 108 ALA A O 1
ATOM 772 N N . GLN A 1 109 ? -11.734 -13.197 -6.538 1.00 56.06 109 GLN A N 1
ATOM 773 C CA . GLN A 1 109 ? -10.298 -13.244 -6.785 1.00 56.06 109 GLN A CA 1
ATOM 774 C C . GLN A 1 109 ? -9.807 -11.877 -7.267 1.00 56.06 109 GLN A C 1
ATOM 776 O O . GLN A 1 109 ? -10.399 -11.262 -8.163 1.00 56.06 109 GLN A O 1
ATOM 781 N N . LEU A 1 110 ? -8.702 -11.402 -6.691 1.00 59.03 110 LEU A N 1
ATOM 782 C CA . LEU A 1 110 ? -7.986 -10.228 -7.185 1.00 59.03 110 LEU A CA 1
ATOM 783 C C . LEU A 1 110 ? -6.795 -10.684 -8.017 1.00 59.03 110 LEU A C 1
ATOM 785 O O . LEU A 1 110 ? -5.891 -11.290 -7.456 1.00 59.03 110 LEU A O 1
ATOM 789 N N . ALA A 1 111 ? -6.767 -10.366 -9.311 1.00 57.28 111 ALA A N 1
ATOM 790 C CA . ALA A 1 111 ? -5.578 -10.533 -10.140 1.00 57.28 111 ALA A CA 1
ATOM 791 C C . ALA A 1 111 ? -4.811 -9.207 -10.210 1.00 57.28 111 ALA A C 1
ATOM 793 O O . ALA A 1 111 ? -5.365 -8.183 -10.619 1.00 57.28 111 ALA A O 1
ATOM 794 N N . VAL A 1 112 ? -3.537 -9.219 -9.810 1.00 60.06 112 VAL A N 1
ATOM 795 C CA . VAL A 1 112 ? -2.693 -8.012 -9.744 1.00 60.06 112 VAL A CA 1
ATOM 796 C C . VAL A 1 112 ? -1.469 -8.155 -10.648 1.00 60.06 112 VAL A C 1
ATOM 798 O O . VAL A 1 112 ? -0.775 -9.167 -10.602 1.00 60.06 112 VAL A O 1
ATOM 801 N N . SER A 1 113 ? -1.189 -7.124 -11.445 1.00 61.38 113 SER A N 1
ATOM 802 C CA . SER A 1 113 ? 0.053 -6.948 -12.217 1.00 61.38 113 SER A CA 1
ATOM 803 C C . SER A 1 113 ? 0.643 -5.558 -11.974 1.00 61.38 113 SER A C 1
ATOM 805 O O . SER A 1 113 ? -0.009 -4.677 -11.407 1.00 61.38 113 SER A O 1
ATOM 807 N N . ALA A 1 114 ? 1.853 -5.324 -12.490 1.00 57.41 114 ALA A N 1
ATOM 808 C CA . ALA A 1 114 ? 2.401 -3.973 -12.608 1.00 57.41 114 ALA A CA 1
ATOM 809 C C . ALA A 1 114 ? 1.511 -3.032 -13.456 1.00 57.41 114 ALA A C 1
ATOM 811 O O . ALA A 1 114 ? 1.516 -1.823 -13.226 1.00 57.41 114 ALA A O 1
ATOM 812 N N . ALA A 1 115 ? 0.722 -3.568 -14.397 1.00 56.16 115 ALA A N 1
ATOM 813 C CA . ALA A 1 115 ? -0.171 -2.795 -15.265 1.00 56.16 115 ALA A CA 1
ATOM 814 C C . ALA A 1 115 ? -1.510 -2.426 -14.589 1.00 56.16 115 ALA A C 1
ATOM 816 O O . ALA A 1 115 ? -2.103 -1.377 -14.867 1.00 56.16 115 ALA A O 1
ATOM 817 N N . GLY A 1 116 ? -1.990 -3.237 -13.643 1.00 54.50 116 GLY A N 1
ATOM 818 C CA . GLY A 1 116 ? -3.200 -2.932 -12.886 1.00 54.50 116 GLY A CA 1
ATOM 819 C C . GLY A 1 116 ? -3.850 -4.115 -12.188 1.00 54.50 116 GLY A C 1
ATOM 820 O O . GLY A 1 116 ? -3.265 -5.191 -12.076 1.00 54.50 116 GLY A O 1
ATOM 821 N N . VAL A 1 117 ? -5.063 -3.871 -11.687 1.00 58.66 117 VAL A N 1
ATOM 822 C CA . VAL A 1 117 ? -5.860 -4.836 -10.928 1.00 58.66 117 VAL A CA 1
ATOM 823 C C . VAL A 1 117 ? -7.133 -5.183 -11.667 1.00 58.66 117 VAL A C 1
ATOM 825 O O . VAL A 1 117 ? -7.862 -4.298 -12.111 1.00 58.66 117 VAL A O 1
ATOM 828 N N . TRP A 1 118 ? -7.415 -6.478 -11.702 1.00 53.09 118 TRP A N 1
ATOM 829 C CA . TRP A 1 118 ? -8.646 -7.049 -12.214 1.00 53.09 118 TRP A CA 1
ATOM 830 C C . TRP A 1 118 ? -9.349 -7.774 -11.072 1.00 53.09 118 TRP A C 1
ATOM 832 O O . TRP A 1 118 ? -8.752 -8.601 -10.382 1.00 53.09 118 TRP A O 1
ATOM 842 N N . ARG A 1 119 ? -10.618 -7.435 -10.847 1.00 55.62 119 ARG A N 1
ATOM 843 C CA . ARG A 1 119 ? -11.484 -8.155 -9.911 1.00 55.62 119 ARG A CA 1
ATOM 844 C C . ARG A 1 119 ? -12.287 -9.173 -10.698 1.00 55.62 119 ARG A C 1
ATOM 846 O O . ARG A 1 119 ? -13.057 -8.789 -11.574 1.00 55.62 119 ARG A O 1
ATOM 853 N N . TYR A 1 120 ? -12.127 -10.442 -10.360 1.00 52.25 120 TYR A N 1
ATOM 854 C CA . TYR A 1 120 ? -12.975 -11.509 -10.863 1.00 52.25 120 TYR A CA 1
ATOM 855 C C . TYR A 1 120 ? -13.951 -11.894 -9.756 1.00 52.25 120 TYR A C 1
ATOM 857 O O . TYR A 1 120 ? -13.542 -12.372 -8.700 1.00 52.25 120 TYR A O 1
ATOM 865 N N . ALA A 1 121 ? -15.244 -11.677 -9.990 1.00 46.03 121 ALA A N 1
ATOM 866 C CA . ALA A 1 121 ? -16.274 -12.377 -9.236 1.00 46.03 121 ALA A CA 1
ATOM 867 C C . ALA A 1 121 ? -16.356 -13.786 -9.829 1.00 46.03 121 ALA A C 1
ATOM 869 O O . ALA A 1 121 ? -16.625 -13.921 -11.023 1.00 46.03 121 ALA A O 1
ATOM 870 N N . SER A 1 122 ? -16.081 -14.827 -9.046 1.00 45.69 122 SER A N 1
ATOM 871 C CA . SER A 1 122 ? -16.310 -16.197 -9.505 1.00 45.69 122 SER A CA 1
ATOM 872 C C . SER A 1 122 ? -17.827 -16.404 -9.614 1.00 45.69 122 SER A C 1
ATOM 874 O O . SER A 1 122 ? -18.511 -16.305 -8.592 1.00 45.69 122 SER A O 1
ATOM 876 N N . PRO A 1 123 ? -18.391 -16.747 -10.790 1.00 43.44 123 PRO A N 1
ATOM 877 C CA . PRO A 1 123 ? -19.803 -17.105 -10.872 1.00 43.44 123 PRO A CA 1
ATOM 878 C C . PRO A 1 123 ? -20.115 -18.450 -10.203 1.00 43.44 123 PRO A C 1
ATOM 880 O O . PRO A 1 123 ? -21.288 -18.725 -9.975 1.00 43.44 123 PRO A O 1
ATOM 883 N N . ARG A 1 124 ? -19.102 -19.286 -9.921 1.00 42.81 124 ARG A N 1
ATOM 884 C CA . ARG A 1 124 ? -19.120 -20.545 -9.149 1.00 42.81 124 ARG A CA 1
ATOM 885 C C . ARG A 1 124 ? -17.768 -21.247 -9.344 1.00 42.81 124 ARG A C 1
ATOM 887 O O . ARG A 1 124 ? -17.353 -21.404 -10.484 1.00 42.81 124 ARG A O 1
ATOM 894 N N . GLY A 1 125 ? -17.159 -21.655 -8.227 1.00 38.69 125 GLY A N 1
ATOM 895 C CA . GLY A 1 125 ? -16.130 -22.686 -8.013 1.00 38.69 125 GLY A CA 1
ATOM 896 C C . GLY A 1 125 ? -15.224 -23.133 -9.167 1.00 38.69 125 GLY A C 1
ATOM 897 O O . GLY A 1 125 ? -15.689 -23.654 -10.176 1.00 38.69 125 GLY A O 1
ATOM 898 N N . PHE A 1 126 ? -13.911 -23.083 -8.928 1.00 36.97 126 PHE A N 1
ATOM 899 C CA . PHE A 1 126 ? -12.977 -24.006 -9.575 1.00 36.97 126 PHE A CA 1
ATOM 900 C C . PHE A 1 126 ? -13.373 -25.445 -9.196 1.00 36.97 126 PHE A C 1
ATOM 902 O O . PHE A 1 126 ? -13.389 -25.779 -8.009 1.00 36.97 126 PHE A O 1
ATOM 909 N N . GLN A 1 127 ? -13.735 -26.258 -10.192 1.00 35.16 127 GLN A N 1
ATOM 910 C CA . GLN A 1 127 ? -13.600 -27.716 -10.121 1.00 35.16 127 GLN A CA 1
ATOM 911 C C . GLN A 1 127 ? -12.198 -28.104 -10.580 1.00 35.16 127 GLN A C 1
ATOM 913 O O . GLN A 1 127 ? -11.688 -27.426 -11.503 1.00 35.16 127 GLN A O 1
#

Sequence (127 aa):
GELLVIGGRTQGGVVLDQVARVVLQTGAGSPAVRAAPSPEPLFSARQGARASWVADGIYLVYGGTNASGVPVPRAELVDVRSFPGSVAPTGQLPTADPLVVLPIDDHAQLAVSAAGVWRYASPRGFQ

pLDDT: mean 76.71, std 17.02, range [35.16, 96.5]

Secondary structure (DSSP, 8-state):
-EEEEES-B-TT--B---EEEEEEE-SSSS-EEEE-PPPPPPSS--BS-EEEEEETTEEEEE--B-TTS-B--EEEEEE-SSSS-EEEEEEEPPSSSP--EEESSSSEEEEE-SS-EEEEE-SS---